Protein AF-A0A402BKW8-F1 (afdb_monomer_lite)

Sequence (122 aa):
MSETLEERDGWLFIKHTQTSFTEPKEIANWWPLQVRFADFAHRFVNTVEARKRIGRPVIYLGNGLYRDEDGLLYRLVDGGQTKAQFTHITDVPEPKQRGRTLPMQWRDGCWQKQTSRGWRRA

Foldseek 3Di:
DFWAWADDPQFIWTWDWDFDQAAQKIKIFTFGLPDGLVNQQVVDPGSVVSVVRHGFTWDDPDQQWIAGPVGDITHGPPSCPPHGPDMDMDGNDDDDDDDDDFDWDRHRRAIWGQDPVGTDGD

Secondary structure (DSSP, 8-state):
--EEEEEETTEEEEEEEEE-SSSSEEEEEEEEEEEEHHHHHTTSSSHHHHHTTTT-EEEEEETTEEE-TT--EEE-GGGT--S-SEEEEEE-PPPPP-SS---EEEETTEEEEEETTEEEE-

pLDDT: mean 93.17, std 4.84, range [62.62, 97.31]

Radius of gyration: 18.85 Å; chains: 1; bounding box: 37×28×54 Å

Organism: NCBI:txid2014873

Structure (mmCIF, N/CA/C/O backbone):
data_AF-A0A402BKW8-F1
#
_entry.id   AF-A0A402BKW8-F1
#
loop_
_atom_site.group_PDB
_atom_site.id
_atom_site.type_symbol
_atom_site.label_atom_id
_atom_site.label_alt_id
_atom_site.label_comp_id
_atom_site.label_asym_id
_atom_site.label_entity_id
_atom_site.label_seq_id
_atom_site.pdbx_PDB_ins_code
_atom_site.Cartn_x
_atom_site.Cartn_y
_atom_site.Cartn_z
_atom_site.occupancy
_atom_site.B_iso_or_equiv
_atom_site.auth_seq_id
_atom_site.auth_comp_id
_atom_site.auth_asym_id
_atom_site.auth_atom_id
_atom_site.pdbx_PDB_model_num
ATOM 1 N N . MET A 1 1 ? 1.459 6.022 7.175 1.00 62.62 1 MET A N 1
ATOM 2 C CA . MET A 1 1 ? 0.958 5.258 6.016 1.00 62.62 1 MET A CA 1
ATOM 3 C C . MET A 1 1 ? 2.063 5.283 4.984 1.00 62.62 1 MET A C 1
ATOM 5 O O . MET A 1 1 ? 2.664 6.337 4.823 1.00 62.62 1 MET A O 1
ATOM 9 N N . SER A 1 2 ? 2.398 4.147 4.389 1.00 84.56 2 SER A N 1
ATOM 10 C CA . SER A 1 2 ? 3.464 4.052 3.391 1.00 84.56 2 SER A CA 1
ATOM 11 C C . SER A 1 2 ? 2.867 3.564 2.084 1.00 84.56 2 SER A C 1
ATOM 13 O O . SER A 1 2 ? 2.152 2.561 2.071 1.00 84.56 2 SER A O 1
ATOM 15 N N . GLU A 1 3 ? 3.158 4.270 1.003 1.00 94.94 3 GLU A N 1
ATOM 16 C CA . GLU A 1 3 ? 2.853 3.806 -0.342 1.00 94.94 3 GLU A CA 1
ATOM 17 C C . GLU A 1 3 ? 3.894 2.767 -0.748 1.00 94.94 3 GLU A C 1
ATOM 19 O O . GLU A 1 3 ? 5.046 2.836 -0.320 1.00 94.94 3 GLU A O 1
ATOM 24 N N . THR A 1 4 ? 3.493 1.783 -1.543 1.00 97.12 4 THR A N 1
ATOM 25 C CA . THR A 1 4 ? 4.378 0.690 -1.966 1.00 97.12 4 THR A CA 1
ATOM 26 C C . THR A 1 4 ? 4.261 0.440 -3.460 1.00 97.12 4 THR A C 1
ATOM 28 O O . THR A 1 4 ? 3.217 0.704 -4.060 1.00 97.12 4 THR A O 1
ATOM 31 N N . LEU A 1 5 ? 5.332 -0.072 -4.066 1.00 97.19 5 LEU A N 1
ATOM 32 C CA . LEU A 1 5 ? 5.283 -0.594 -5.429 1.00 97.19 5 LEU A CA 1
ATOM 33 C C . LEU A 1 5 ? 4.641 -1.983 -5.402 1.00 97.19 5 LEU A C 1
ATOM 35 O O . LEU A 1 5 ? 5.175 -2.887 -4.770 1.00 97.19 5 LEU A O 1
ATOM 39 N N . GLU A 1 6 ? 3.531 -2.186 -6.100 1.00 97.25 6 GLU A N 1
ATOM 40 C CA . GLU A 1 6 ? 2.844 -3.478 -6.155 1.00 97.25 6 GLU A CA 1
ATOM 41 C C . GLU A 1 6 ? 2.703 -3.966 -7.597 1.00 97.25 6 GLU A C 1
ATOM 43 O O . GLU A 1 6 ? 2.629 -3.174 -8.536 1.00 97.25 6 GLU A O 1
ATOM 48 N N . GLU A 1 7 ? 2.659 -5.282 -7.779 1.00 96.31 7 GLU A N 1
ATOM 49 C CA . GLU A 1 7 ? 2.305 -5.893 -9.054 1.00 96.31 7 GLU A CA 1
ATOM 50 C C . GLU A 1 7 ? 0.945 -6.565 -8.942 1.00 96.31 7 GLU A C 1
ATOM 52 O O . GLU A 1 7 ? 0.678 -7.301 -7.991 1.00 96.31 7 GLU A O 1
ATOM 57 N N . ARG A 1 8 ? 0.114 -6.359 -9.960 1.00 94.94 8 ARG A N 1
ATOM 58 C CA . ARG A 1 8 ? -1.166 -7.037 -10.112 1.00 94.94 8 ARG A CA 1
ATOM 59 C C . ARG A 1 8 ? -1.408 -7.353 -11.582 1.00 94.94 8 ARG A C 1
ATOM 61 O O . ARG A 1 8 ? -1.238 -6.486 -12.432 1.00 94.94 8 ARG A O 1
ATOM 68 N N . ASP A 1 9 ? -1.767 -8.600 -11.877 1.00 94.19 9 ASP A N 1
ATOM 69 C CA . ASP A 1 9 ? -2.066 -9.076 -13.236 1.00 94.19 9 ASP A CA 1
ATOM 70 C C . ASP A 1 9 ? -0.958 -8.744 -14.263 1.00 94.19 9 ASP A C 1
ATOM 72 O O . ASP A 1 9 ? -1.221 -8.421 -15.421 1.00 94.19 9 ASP A O 1
ATOM 76 N N . GLY A 1 10 ? 0.308 -8.783 -13.822 1.00 94.62 10 GLY A N 1
ATOM 77 C CA . GLY A 1 10 ? 1.483 -8.478 -14.643 1.00 94.62 10 GLY A CA 1
ATOM 78 C C . GLY A 1 10 ? 1.762 -6.987 -14.871 1.00 94.62 10 GLY A C 1
ATOM 79 O O . GLY A 1 10 ? 2.702 -6.661 -15.598 1.00 94.62 10 GLY A O 1
ATOM 80 N N . TRP A 1 11 ? 1.002 -6.080 -14.255 1.00 96.69 11 TRP A N 1
ATOM 81 C CA . TRP A 1 11 ? 1.197 -4.628 -14.319 1.00 96.69 11 TRP A CA 1
ATOM 82 C C . TRP A 1 11 ? 1.667 -4.059 -12.984 1.00 96.69 11 TRP A C 1
ATOM 84 O O . TRP A 1 11 ? 1.326 -4.579 -11.922 1.00 96.69 11 TRP A O 1
ATOM 94 N N . LEU A 1 12 ? 2.440 -2.976 -13.044 1.00 96.69 12 LEU A N 1
ATOM 95 C CA . LEU A 1 12 ? 2.911 -2.255 -11.868 1.00 96.69 12 LEU A CA 1
ATOM 96 C C . LEU A 1 12 ? 1.949 -1.145 -11.443 1.00 96.69 12 LEU A C 1
ATOM 98 O O . LEU A 1 12 ? 1.401 -0.406 -12.268 1.00 96.69 12 LEU A O 1
ATOM 102 N N . PHE A 1 13 ? 1.826 -1.000 -10.129 1.00 97.31 13 PHE A N 1
ATOM 103 C CA . PHE A 1 13 ? 0.967 -0.042 -9.456 1.00 97.31 13 PHE A CA 1
ATOM 104 C C . PHE A 1 13 ? 1.697 0.611 -8.291 1.00 97.31 13 PHE A C 1
ATOM 106 O O . PHE A 1 13 ? 2.538 -0.007 -7.642 1.00 97.31 13 PHE A O 1
ATOM 113 N N . ILE A 1 14 ? 1.294 1.834 -7.967 1.00 96.62 14 ILE A N 1
ATOM 114 C CA . ILE A 1 14 ? 1.489 2.368 -6.623 1.00 96.62 14 ILE A CA 1
ATOM 115 C C . ILE A 1 14 ? 0.279 1.966 -5.797 1.00 96.62 14 ILE A C 1
ATOM 117 O O . ILE A 1 14 ? -0.856 2.244 -6.186 1.00 96.62 14 ILE A O 1
ATOM 121 N N . LYS A 1 15 ? 0.516 1.311 -4.665 1.00 97.06 15 LYS A N 1
ATOM 122 C CA . LYS A 1 15 ? -0.523 0.991 -3.696 1.00 97.06 15 LYS A CA 1
ATOM 123 C C . LYS A 1 15 ? -0.444 1.924 -2.507 1.00 97.06 15 LYS A C 1
ATOM 125 O O . LYS A 1 15 ? 0.613 2.065 -1.895 1.00 97.06 15 LYS A O 1
ATOM 130 N N . HIS A 1 16 ? -1.588 2.476 -2.134 1.00 95.12 16 HIS A N 1
ATOM 131 C CA . HIS A 1 16 ? -1.777 3.187 -0.878 1.00 95.12 16 HIS A CA 1
ATOM 132 C C . HIS A 1 16 ? -2.785 2.422 -0.033 1.00 95.12 16 HIS A C 1
ATOM 134 O O . HIS A 1 16 ? -3.893 2.145 -0.496 1.00 95.12 16 HIS A O 1
ATOM 140 N N . THR A 1 17 ? -2.420 2.138 1.213 1.00 94.81 17 THR A N 1
ATOM 141 C CA . THR A 1 17 ? -3.323 1.546 2.199 1.00 94.81 17 THR A CA 1
ATOM 142 C C . THR A 1 17 ? -3.597 2.555 3.302 1.00 94.81 17 THR A C 1
ATOM 144 O O . THR A 1 17 ? -2.665 3.104 3.895 1.00 94.81 17 THR A O 1
ATOM 147 N N . GLN A 1 18 ? -4.875 2.769 3.595 1.00 94.12 18 GLN A N 1
ATOM 148 C CA . GLN A 1 18 ? -5.326 3.610 4.695 1.00 94.12 18 GLN A CA 1
ATOM 149 C C . GLN A 1 18 ? -6.397 2.898 5.515 1.00 94.12 18 GLN A C 1
ATOM 151 O O . GLN A 1 18 ? -7.236 2.171 4.987 1.00 94.12 18 GLN A O 1
ATOM 156 N N . THR A 1 19 ? -6.401 3.150 6.814 1.00 94.75 19 THR A N 1
ATOM 157 C CA . THR A 1 19 ? -7.450 2.682 7.717 1.00 94.75 19 THR A CA 1
ATOM 158 C C . THR A 1 19 ? -8.521 3.764 7.840 1.00 94.75 19 THR A C 1
ATOM 160 O O . THR A 1 19 ? -8.200 4.931 8.069 1.00 94.75 19 THR A O 1
ATOM 163 N N . SER A 1 20 ? -9.791 3.396 7.668 1.00 94.25 20 SER A N 1
ATOM 164 C CA . SER A 1 20 ? -10.921 4.321 7.769 1.00 94.25 20 SER A CA 1
ATOM 165 C C . SER A 1 20 ? -11.043 4.880 9.184 1.00 94.25 20 SER A C 1
ATOM 167 O O . SER A 1 20 ? -10.962 4.158 10.173 1.00 94.25 20 SER A O 1
ATOM 169 N N . PHE A 1 21 ? -11.267 6.188 9.296 1.00 94.50 21 PHE A N 1
ATOM 170 C CA . PHE A 1 21 ? -11.388 6.847 10.594 1.00 94.50 21 PHE A CA 1
ATOM 171 C C . PHE A 1 21 ? -12.711 6.518 11.302 1.00 94.50 21 PHE A C 1
ATOM 173 O O . PHE A 1 21 ? -12.763 6.475 12.531 1.00 94.50 21 PHE A O 1
ATOM 180 N N . THR A 1 22 ? -13.769 6.264 10.526 1.00 94.25 22 THR A N 1
ATOM 181 C CA . THR A 1 22 ? -15.155 6.144 11.002 1.00 94.25 22 THR A CA 1
ATOM 182 C C . THR A 1 22 ? -15.672 4.713 11.037 1.00 94.25 22 THR A C 1
ATOM 184 O O . THR A 1 22 ? -16.594 4.424 11.792 1.00 94.25 22 THR A O 1
ATOM 187 N N . GLU A 1 23 ? -15.083 3.809 10.257 1.00 96.38 23 GLU A N 1
ATOM 188 C CA . GLU A 1 23 ? -15.518 2.413 10.149 1.00 96.38 23 GLU A CA 1
ATOM 189 C C . GLU A 1 23 ? -14.323 1.467 10.307 1.00 96.38 23 GLU A C 1
ATOM 191 O O . GLU A 1 23 ? -13.227 1.836 9.883 1.00 96.38 23 GLU A O 1
ATOM 196 N N . PRO A 1 24 ? -14.504 0.251 10.861 1.00 96.81 24 PRO A N 1
ATOM 197 C CA . PRO A 1 24 ? -13.446 -0.749 11.007 1.00 96.81 24 PRO A CA 1
ATOM 198 C C . PRO A 1 24 ? -13.090 -1.374 9.656 1.00 96.81 24 PRO A C 1
ATOM 200 O O . PRO A 1 24 ? -13.306 -2.557 9.419 1.00 96.81 24 PRO A O 1
ATOM 203 N N . LYS A 1 25 ? -12.569 -0.555 8.745 1.00 97.06 25 LYS A N 1
ATOM 204 C CA . LYS A 1 25 ? -12.253 -0.919 7.368 1.00 97.06 25 LYS A CA 1
ATOM 205 C C . LYS A 1 25 ? -10.875 -0.416 6.992 1.00 97.06 25 LYS A C 1
ATOM 207 O O . LYS A 1 25 ? -10.500 0.714 7.303 1.00 97.06 25 LYS A O 1
ATOM 212 N N . GLU A 1 26 ? -10.139 -1.242 6.278 1.00 95.94 26 GLU A N 1
ATOM 213 C CA . GLU A 1 26 ? -8.914 -0.876 5.593 1.00 95.94 26 GLU A CA 1
ATOM 214 C C . GLU A 1 26 ? -9.213 -0.741 4.099 1.00 95.94 26 GLU A C 1
ATOM 216 O O . GLU A 1 26 ? -9.907 -1.561 3.503 1.00 95.94 26 GLU A O 1
ATOM 221 N N . ILE A 1 27 ? -8.738 0.350 3.504 1.00 95.75 27 ILE A N 1
ATOM 222 C CA . ILE A 1 27 ? -8.952 0.697 2.104 1.00 95.75 27 ILE A CA 1
ATOM 223 C C . ILE A 1 27 ? -7.588 0.685 1.429 1.00 95.75 27 ILE A C 1
ATOM 225 O O . ILE A 1 27 ? -6.728 1.514 1.733 1.00 95.75 27 ILE A O 1
ATOM 229 N N . ALA A 1 28 ? -7.410 -0.237 0.492 1.00 96.00 28 ALA A N 1
ATOM 230 C CA . ALA A 1 28 ? -6.267 -0.278 -0.399 1.00 96.00 28 ALA A CA 1
ATOM 231 C C . ALA A 1 28 ? -6.678 0.241 -1.780 1.00 96.00 28 ALA A C 1
ATOM 233 O O . ALA A 1 28 ? -7.688 -0.184 -2.343 1.00 96.00 28 ALA A O 1
ATOM 234 N N . ASN A 1 29 ? -5.890 1.161 -2.322 1.00 96.06 29 ASN A N 1
ATOM 235 C CA . ASN A 1 29 ? -6.075 1.753 -3.641 1.00 96.06 29 ASN A CA 1
ATOM 236 C C . ASN A 1 29 ? -4.833 1.491 -4.491 1.00 96.06 29 ASN A C 1
ATOM 238 O O . ASN A 1 29 ? -3.718 1.622 -3.988 1.00 96.06 29 ASN A O 1
ATOM 242 N N . TRP A 1 30 ? -5.026 1.160 -5.768 1.00 96.50 30 TRP A N 1
ATOM 243 C CA . TRP A 1 30 ? -3.945 0.913 -6.726 1.00 96.50 30 TRP A CA 1
ATOM 244 C C . TRP A 1 30 ? -4.023 1.907 -7.885 1.00 96.50 30 TRP A C 1
ATOM 246 O O . TRP A 1 30 ? -5.002 1.905 -8.637 1.00 96.50 30 TRP A O 1
ATOM 256 N N . TRP A 1 31 ? -2.982 2.718 -8.068 1.00 95.94 31 TRP A N 1
ATOM 257 C CA . TRP A 1 31 ? -2.845 3.625 -9.210 1.00 95.94 31 TRP A CA 1
ATOM 258 C C . TRP A 1 31 ? -1.863 3.046 -10.224 1.00 95.94 31 TRP A C 1
ATOM 260 O O . TRP A 1 31 ? -0.763 2.642 -9.836 1.00 95.94 31 TRP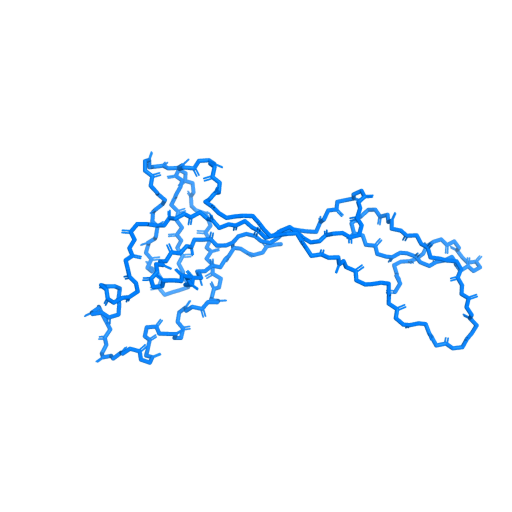 A O 1
ATOM 270 N N . PRO A 1 32 ? -2.241 2.965 -11.507 1.00 95.12 32 PRO A N 1
ATOM 271 C CA . PRO A 1 32 ? -1.415 2.313 -12.508 1.00 95.12 32 PRO A CA 1
ATOM 272 C C . PRO A 1 32 ? -0.182 3.145 -12.850 1.00 95.12 32 PRO A C 1
ATOM 274 O O . PRO A 1 32 ? -0.226 4.375 -12.907 1.00 95.12 32 PRO A O 1
ATOM 277 N N . LEU A 1 33 ? 0.908 2.442 -13.152 1.00 94.12 33 LEU A N 1
ATOM 278 C CA . LEU A 1 33 ? 2.116 3.022 -13.742 1.00 94.12 33 LEU A CA 1
ATOM 279 C C . LEU A 1 33 ? 2.190 2.816 -15.263 1.00 94.12 33 LEU A C 1
ATOM 281 O O . LEU A 1 33 ? 3.096 3.342 -15.896 1.00 94.12 33 LEU A O 1
ATOM 285 N N . GLN A 1 34 ? 1.275 2.027 -15.851 1.00 91.75 34 GLN A N 1
ATOM 286 C CA . GLN A 1 34 ? 1.322 1.593 -17.262 1.00 91.75 34 GLN A CA 1
ATOM 287 C C . GLN A 1 34 ? 2.636 0.901 -17.669 1.00 91.75 34 GLN A C 1
ATOM 289 O O . GLN A 1 34 ? 2.999 0.854 -18.841 1.00 91.75 34 GLN A O 1
ATOM 294 N N . VAL A 1 35 ? 3.330 0.293 -16.707 1.00 93.56 35 VAL A N 1
ATOM 295 C CA . VAL A 1 35 ? 4.522 -0.522 -16.956 1.00 93.56 35 VAL A CA 1
ATOM 296 C C . VAL A 1 35 ? 4.196 -1.968 -16.623 1.00 93.56 35 VAL A C 1
ATOM 298 O O . VAL A 1 35 ? 3.696 -2.255 -15.531 1.00 93.56 35 VAL A O 1
ATOM 301 N N . ARG A 1 36 ? 4.472 -2.891 -17.550 1.00 95.88 36 ARG A N 1
ATOM 302 C CA . ARG A 1 36 ? 4.377 -4.324 -17.257 1.00 95.88 36 ARG A CA 1
ATOM 303 C C . ARG A 1 36 ? 5.555 -4.748 -16.392 1.00 95.88 36 ARG A C 1
ATOM 305 O O . ARG A 1 36 ? 6.678 -4.284 -16.585 1.00 95.88 36 ARG A O 1
ATOM 312 N N . PHE A 1 37 ? 5.325 -5.688 -15.482 1.00 96.44 37 PHE A N 1
ATOM 313 C CA . PHE A 1 37 ? 6.392 -6.257 -14.663 1.00 96.44 37 PHE A CA 1
ATOM 314 C C . PHE A 1 37 ? 7.504 -6.870 -15.526 1.00 96.44 37 PHE A C 1
ATOM 316 O O . PHE A 1 37 ? 8.672 -6.737 -15.182 1.00 96.44 37 PHE A O 1
ATOM 323 N N . ALA A 1 38 ? 7.165 -7.481 -16.667 1.00 95.19 38 ALA A N 1
ATOM 324 C CA . ALA A 1 38 ? 8.153 -8.018 -17.604 1.00 95.19 38 ALA A CA 1
ATOM 325 C C . ALA A 1 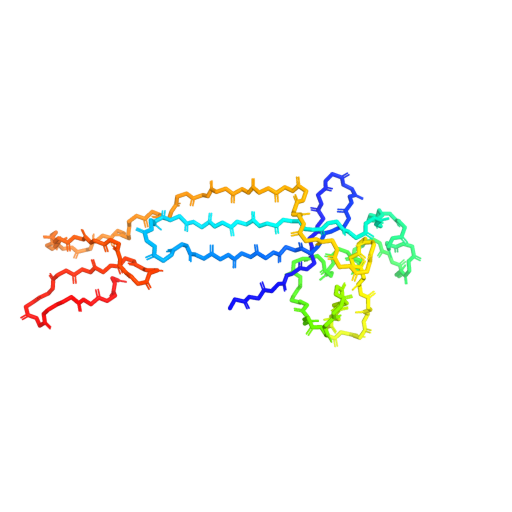38 ? 9.124 -6.930 -18.104 1.00 95.19 38 ALA A C 1
ATOM 327 O O . ALA A 1 38 ? 10.336 -7.081 -17.963 1.00 95.19 38 ALA A O 1
ATOM 328 N N . ASP A 1 39 ? 8.597 -5.799 -18.587 1.00 94.81 39 ASP A N 1
ATOM 329 C CA . ASP A 1 39 ? 9.393 -4.666 -19.086 1.00 94.81 39 ASP A CA 1
ATOM 330 C C . ASP A 1 39 ? 10.254 -4.040 -17.982 1.00 94.81 39 ASP A C 1
ATOM 332 O O . ASP A 1 39 ? 11.399 -3.645 -18.203 1.00 94.81 39 ASP A O 1
ATOM 336 N N . PHE A 1 40 ? 9.713 -3.978 -16.766 1.00 94.44 40 PHE A N 1
ATOM 337 C CA . PHE A 1 40 ? 10.456 -3.547 -15.589 1.00 94.44 40 PHE A CA 1
ATOM 338 C C . PHE A 1 40 ? 11.589 -4.517 -15.241 1.00 94.44 40 PHE A C 1
ATOM 340 O O . PHE A 1 40 ? 12.718 -4.086 -15.007 1.00 94.44 40 PHE A O 1
ATOM 347 N N . ALA A 1 41 ? 11.316 -5.822 -15.252 1.00 94.75 41 ALA A N 1
ATOM 348 C CA . ALA A 1 41 ? 12.272 -6.858 -14.891 1.00 94.75 41 ALA A CA 1
ATOM 349 C C . ALA A 1 41 ? 13.463 -6.939 -15.855 1.00 94.75 41 ALA A C 1
ATOM 351 O O . ALA A 1 41 ? 14.564 -7.258 -15.414 1.00 94.75 41 ALA A O 1
ATOM 352 N N . HIS A 1 42 ? 13.280 -6.568 -17.127 1.00 94.25 42 HIS A N 1
ATOM 353 C CA . HIS A 1 42 ? 14.367 -6.469 -18.108 1.00 94.25 42 HIS A CA 1
ATOM 354 C C . HIS A 1 42 ? 15.469 -5.466 -17.728 1.00 94.25 42 HIS A C 1
ATOM 356 O O . HIS A 1 42 ? 16.566 -5.534 -18.276 1.00 94.25 42 HIS A O 1
ATOM 362 N N . ARG A 1 43 ? 15.210 -4.545 -16.789 1.00 89.00 43 ARG A N 1
ATOM 363 C CA . ARG A 1 43 ? 16.209 -3.582 -16.289 1.00 89.00 43 ARG A CA 1
ATOM 364 C C . ARG A 1 43 ? 17.133 -4.160 -15.218 1.00 89.00 43 ARG A C 1
ATOM 366 O O . ARG A 1 43 ? 18.072 -3.490 -14.800 1.00 89.00 43 ARG A O 1
ATOM 373 N N . PHE A 1 44 ? 16.853 -5.372 -14.754 1.00 91.69 44 PHE A N 1
ATOM 374 C CA . PHE A 1 44 ? 17.601 -6.042 -13.702 1.00 91.69 44 PHE A CA 1
ATOM 375 C C . PHE A 1 44 ? 18.311 -7.272 -14.260 1.00 91.69 44 PHE A C 1
ATOM 377 O O . PHE A 1 44 ? 17.957 -7.797 -15.311 1.00 91.69 44 PHE A O 1
ATOM 384 N N . VAL A 1 45 ? 19.304 -7.760 -13.515 1.00 90.75 45 VAL A N 1
ATOM 385 C CA . VAL A 1 45 ? 20.076 -8.958 -13.885 1.00 90.75 45 VAL A CA 1
ATOM 386 C C . VAL A 1 45 ? 19.163 -10.175 -14.075 1.00 90.75 45 VAL A C 1
ATOM 388 O O . VAL A 1 45 ? 19.414 -11.015 -14.933 1.00 90.75 45 VAL A O 1
ATOM 391 N N . ASN A 1 46 ? 18.102 -10.280 -13.271 1.00 91.88 46 ASN A N 1
ATOM 392 C CA . ASN A 1 46 ? 17.097 -11.330 -13.376 1.00 91.88 46 ASN A CA 1
ATOM 393 C C . ASN A 1 46 ? 15.757 -10.890 -12.754 1.00 91.88 46 ASN A C 1
ATOM 395 O O . ASN A 1 46 ? 15.660 -9.881 -12.050 1.00 91.88 46 ASN A O 1
ATOM 399 N N . THR A 1 47 ? 14.716 -11.690 -12.985 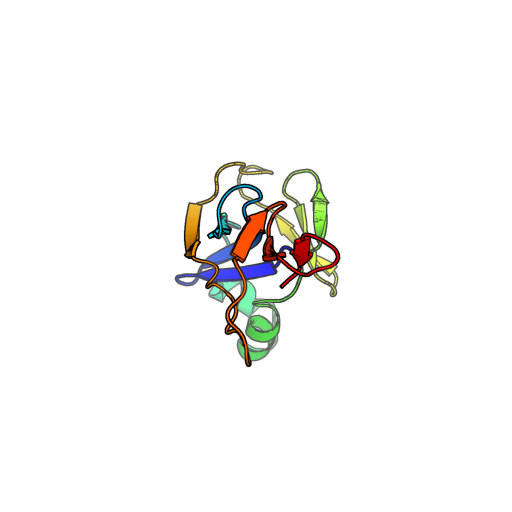1.00 93.19 47 THR A N 1
ATOM 400 C CA . THR A 1 47 ? 13.363 -11.456 -12.456 1.00 93.19 47 THR A CA 1
ATOM 401 C C . THR A 1 47 ? 13.284 -11.534 -10.932 1.00 93.19 47 THR A C 1
ATOM 403 O O . THR A 1 47 ? 12.423 -10.883 -10.343 1.00 93.19 47 THR A O 1
ATOM 406 N N . VAL A 1 48 ? 14.174 -12.287 -10.277 1.00 94.12 48 VAL A N 1
ATOM 407 C CA . VAL A 1 48 ? 14.216 -12.404 -8.812 1.00 94.12 48 VAL A CA 1
ATOM 408 C C . VAL A 1 48 ? 14.613 -11.070 -8.180 1.00 94.12 48 VAL A C 1
ATOM 410 O O . VAL A 1 48 ? 13.963 -10.629 -7.235 1.00 94.12 48 VAL A O 1
ATOM 413 N N . GLU A 1 49 ? 15.612 -10.380 -8.731 1.00 91.94 49 GLU A N 1
ATOM 414 C CA . GLU A 1 49 ? 15.995 -9.037 -8.280 1.00 91.94 49 GLU A CA 1
ATOM 415 C C . GLU A 1 49 ? 14.873 -8.017 -8.500 1.00 91.94 49 GLU A C 1
ATOM 417 O O . GLU A 1 49 ? 14.570 -7.232 -7.602 1.00 91.94 49 GLU A O 1
ATOM 422 N N . ALA A 1 50 ? 14.187 -8.075 -9.646 1.00 93.56 50 ALA A N 1
ATOM 423 C CA . ALA A 1 50 ? 13.031 -7.219 -9.902 1.00 93.56 50 ALA A CA 1
ATOM 424 C C . ALA A 1 50 ? 11.889 -7.476 -8.899 1.00 93.56 50 ALA A C 1
ATOM 426 O O . ALA A 1 50 ? 11.288 -6.535 -8.380 1.00 93.56 50 ALA A O 1
ATOM 427 N N . ARG A 1 51 ? 11.619 -8.746 -8.556 1.00 95.19 51 ARG A N 1
ATOM 428 C CA . ARG A 1 51 ? 10.595 -9.127 -7.567 1.00 95.19 51 ARG A CA 1
ATOM 429 C C . ARG A 1 51 ? 10.881 -8.575 -6.176 1.00 95.19 51 ARG A C 1
ATOM 431 O O . ARG A 1 51 ? 9.935 -8.204 -5.491 1.00 95.19 51 ARG A O 1
ATOM 438 N N . LYS A 1 52 ? 12.150 -8.454 -5.768 1.00 94.00 52 LYS A N 1
ATOM 439 C CA . LYS A 1 52 ? 12.524 -7.870 -4.464 1.00 94.00 52 LYS A CA 1
ATOM 440 C C . LYS A 1 52 ? 12.091 -6.411 -4.302 1.00 94.00 52 LYS A C 1
ATOM 442 O O . LYS A 1 52 ? 12.097 -5.917 -3.176 1.00 94.00 52 LYS A O 1
ATOM 447 N N . ARG A 1 53 ? 11.762 -5.717 -5.398 1.00 93.12 53 ARG A N 1
ATOM 448 C CA . ARG A 1 53 ? 11.236 -4.343 -5.384 1.00 93.12 53 ARG A CA 1
ATOM 449 C C . ARG A 1 53 ? 9.735 -4.285 -5.111 1.00 93.12 53 ARG A C 1
ATOM 451 O O . ARG A 1 53 ? 9.252 -3.271 -4.622 1.00 93.12 53 ARG A O 1
ATOM 458 N N . ILE A 1 54 ? 9.005 -5.359 -5.395 1.00 95.81 54 ILE A N 1
ATOM 459 C CA . ILE A 1 54 ? 7.568 -5.432 -5.137 1.00 95.81 54 ILE A CA 1
ATOM 460 C C . ILE A 1 54 ? 7.330 -5.502 -3.624 1.00 95.81 54 ILE A C 1
ATOM 462 O O . ILE A 1 54 ? 8.012 -6.229 -2.905 1.00 95.81 54 ILE A O 1
ATOM 466 N N . GLY A 1 55 ? 6.377 -4.714 -3.139 1.00 94.88 55 GLY A N 1
ATOM 467 C CA . GLY A 1 55 ? 6.077 -4.506 -1.726 1.00 94.88 55 GLY A CA 1
ATOM 468 C C . GLY A 1 55 ? 7.002 -3.508 -1.025 1.00 94.88 55 GLY A C 1
ATOM 469 O O . GLY A 1 55 ? 6.776 -3.216 0.150 1.00 94.88 55 GLY A O 1
ATOM 470 N N . ARG A 1 56 ? 8.027 -2.964 -1.702 1.00 95.00 56 ARG A N 1
ATOM 471 C CA . ARG A 1 56 ? 8.903 -1.961 -1.084 1.00 95.00 56 ARG A CA 1
ATOM 472 C C . ARG A 1 56 ? 8.220 -0.598 -0.985 1.00 95.00 56 ARG A C 1
ATOM 474 O O . ARG A 1 56 ? 7.449 -0.246 -1.885 1.00 95.00 56 ARG A O 1
ATOM 481 N N . PRO A 1 57 ? 8.527 0.181 0.068 1.00 95.75 57 PRO A N 1
ATOM 482 C CA . PRO A 1 57 ? 8.060 1.550 0.186 1.00 95.75 57 PRO A CA 1
ATOM 483 C C . PRO A 1 57 ? 8.527 2.424 -0.977 1.00 95.75 57 PRO A C 1
ATOM 485 O O . PRO A 1 57 ? 9.647 2.291 -1.474 1.00 95.75 57 PRO A O 1
ATOM 488 N N . VAL A 1 58 ? 7.673 3.364 -1.361 1.00 96.38 58 VAL A N 1
ATOM 489 C CA . VAL A 1 58 ? 8.012 4.469 -2.254 1.00 96.38 58 VAL A CA 1
ATOM 490 C C . VAL A 1 58 ? 7.659 5.795 -1.589 1.00 96.38 58 VAL A C 1
ATOM 492 O O . VAL A 1 58 ? 6.773 5.873 -0.740 1.00 96.38 58 VAL A O 1
ATOM 495 N N . ILE A 1 59 ? 8.367 6.847 -1.980 1.00 95.19 59 ILE A N 1
ATOM 496 C CA . ILE A 1 59 ? 8.188 8.203 -1.471 1.00 95.19 59 ILE A CA 1
ATOM 497 C C . ILE A 1 59 ? 7.555 9.047 -2.568 1.00 95.19 59 ILE A C 1
ATOM 499 O O . ILE A 1 59 ? 8.105 9.139 -3.667 1.00 95.19 59 ILE A O 1
ATOM 503 N N . TYR A 1 60 ? 6.431 9.692 -2.263 1.00 94.06 60 TYR A N 1
ATOM 504 C CA . TYR A 1 60 ? 5.814 10.664 -3.154 1.00 94.06 60 TYR A CA 1
ATOM 505 C C . TYR A 1 60 ? 6.653 11.944 -3.245 1.00 94.06 60 TYR A C 1
ATOM 507 O O . TYR A 1 60 ? 6.960 12.578 -2.236 1.00 94.06 60 TYR A O 1
ATOM 515 N N . LEU A 1 61 ? 7.013 12.333 -4.468 1.00 93.56 61 LEU A N 1
ATOM 516 C CA . LEU A 1 61 ? 7.803 13.530 -4.765 1.00 93.56 61 LEU A CA 1
ATOM 517 C C . LEU A 1 61 ? 6.957 14.693 -5.313 1.00 93.56 61 LEU A C 1
ATOM 519 O O . LEU A 1 61 ? 7.492 15.778 -5.532 1.00 93.56 61 LEU A O 1
ATOM 523 N N . GLY A 1 62 ? 5.654 14.488 -5.535 1.00 90.56 62 GLY A N 1
ATOM 524 C CA . GLY A 1 62 ? 4.765 15.469 -6.166 1.00 90.56 62 GLY A CA 1
ATOM 525 C C . GLY A 1 62 ? 4.445 15.144 -7.629 1.00 90.56 62 GLY A C 1
ATOM 526 O O . GLY A 1 62 ? 5.186 14.429 -8.298 1.00 90.56 62 GLY A O 1
ATOM 527 N N . ASN A 1 63 ? 3.327 15.675 -8.136 1.00 89.19 63 ASN A N 1
ATOM 528 C CA . ASN A 1 63 ? 2.885 15.552 -9.537 1.00 89.19 63 ASN A CA 1
ATOM 529 C C . ASN A 1 63 ? 2.875 14.105 -10.072 1.00 89.19 63 ASN A C 1
ATOM 531 O O . ASN A 1 63 ? 3.376 13.819 -11.162 1.00 89.19 63 ASN A O 1
ATOM 535 N N . GLY A 1 64 ? 2.360 13.172 -9.265 1.00 91.62 64 GLY A N 1
ATOM 536 C CA . GLY A 1 64 ? 2.296 11.751 -9.621 1.00 91.62 64 GLY A CA 1
ATOM 537 C C . GLY A 1 64 ? 3.654 11.049 -9.731 1.00 91.62 64 GLY A C 1
ATOM 538 O O . GLY A 1 64 ? 3.715 9.967 -10.312 1.00 91.62 64 GLY A O 1
ATOM 539 N N . LEU A 1 65 ? 4.738 11.647 -9.228 1.00 94.81 65 LEU A N 1
ATOM 540 C CA . LEU A 1 65 ? 6.075 11.061 -9.224 1.00 94.81 65 LEU A CA 1
ATOM 541 C C . LEU A 1 65 ? 6.386 10.422 -7.869 1.00 94.81 65 LEU A C 1
ATOM 543 O O . LEU A 1 65 ? 6.177 11.026 -6.819 1.00 94.81 65 LEU A O 1
ATOM 547 N N . TYR A 1 66 ? 6.945 9.220 -7.911 1.00 95.44 66 TYR A N 1
ATOM 548 C CA . TYR A 1 66 ? 7.341 8.424 -6.759 1.00 95.44 66 TYR A CA 1
ATOM 549 C C . TYR A 1 66 ? 8.780 7.949 -6.915 1.00 95.44 66 TYR A C 1
ATOM 551 O O . TYR A 1 66 ? 9.265 7.788 -8.037 1.00 95.44 66 TYR A O 1
ATOM 559 N N . ARG A 1 67 ? 9.458 7.697 -5.796 1.00 96.00 67 ARG A N 1
ATOM 560 C CA . ARG A 1 67 ? 10.836 7.199 -5.776 1.00 96.00 67 ARG A CA 1
ATOM 561 C C . ARG A 1 67 ? 11.015 6.083 -4.756 1.00 96.00 67 ARG A C 1
ATOM 563 O O . ARG A 1 67 ? 10.526 6.225 -3.640 1.00 96.00 67 ARG A O 1
ATOM 570 N N . ASP A 1 68 ? 11.722 5.013 -5.111 1.00 94.62 68 ASP A N 1
ATOM 571 C CA . ASP A 1 68 ? 12.136 3.996 -4.131 1.00 94.62 68 ASP A CA 1
ATOM 572 C C . ASP A 1 68 ? 13.461 4.346 -3.430 1.00 94.62 68 ASP A C 1
ATOM 574 O O . ASP A 1 68 ? 14.103 5.358 -3.713 1.00 94.62 68 ASP A O 1
ATOM 578 N N . GLU A 1 69 ? 13.862 3.510 -2.474 1.00 91.44 69 GLU A N 1
ATOM 579 C CA . GLU A 1 69 ? 15.088 3.692 -1.683 1.00 91.44 69 GLU A CA 1
ATOM 580 C C . GLU A 1 69 ? 16.370 3.651 -2.526 1.00 91.44 69 GLU A C 1
ATOM 582 O O . GLU A 1 69 ? 17.361 4.287 -2.175 1.00 91.44 69 GLU A O 1
ATOM 587 N N . ASP A 1 70 ? 16.341 2.957 -3.662 1.00 89.69 70 ASP A N 1
ATOM 588 C CA . ASP A 1 70 ? 17.475 2.825 -4.574 1.00 89.69 70 ASP A CA 1
ATOM 589 C C . ASP A 1 70 ? 17.477 3.921 -5.663 1.00 89.69 70 ASP A C 1
ATOM 591 O O . ASP A 1 70 ? 18.311 3.909 -6.570 1.00 89.69 70 ASP A O 1
ATOM 595 N N . GLY A 1 71 ? 16.541 4.874 -5.594 1.00 90.88 71 GLY A N 1
ATOM 596 C CA . GLY A 1 71 ? 16.474 6.037 -6.474 1.00 90.88 71 GLY A CA 1
ATOM 597 C C . GLY A 1 71 ? 15.729 5.832 -7.795 1.00 90.88 71 GLY A C 1
ATOM 598 O O . GLY A 1 71 ? 15.722 6.751 -8.617 1.00 90.88 71 GLY A O 1
ATOM 599 N N . LEU A 1 72 ? 15.073 4.687 -8.018 1.00 92.62 72 LEU A N 1
ATOM 600 C CA . LEU A 1 72 ? 14.235 4.492 -9.203 1.00 92.62 72 LEU A CA 1
ATOM 601 C C . LEU A 1 72 ? 12.989 5.366 -9.120 1.00 92.62 72 LEU A C 1
ATOM 603 O O . LEU A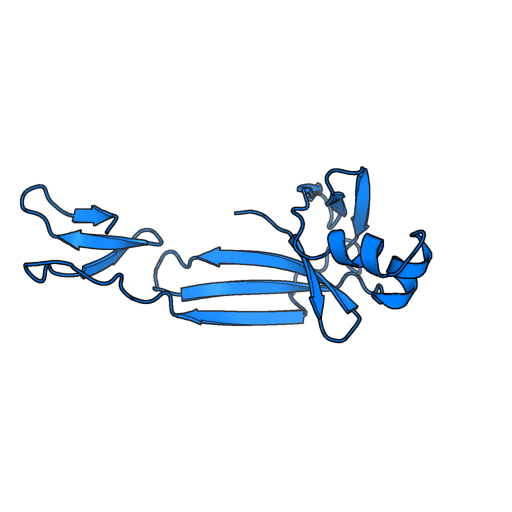 1 72 ? 12.340 5.451 -8.078 1.00 92.62 72 LEU A O 1
ATOM 607 N N . LEU A 1 73 ? 12.652 5.992 -10.246 1.00 94.25 73 LEU A N 1
ATOM 608 C CA . LEU A 1 73 ? 11.496 6.866 -10.375 1.00 94.25 73 LEU A CA 1
ATOM 609 C C . LEU A 1 73 ? 10.326 6.139 -11.038 1.00 94.25 73 LEU A C 1
ATOM 611 O O . LEU A 1 73 ? 10.481 5.502 -12.082 1.00 94.25 73 LEU A O 1
ATOM 615 N N . TYR A 1 74 ? 9.145 6.313 -10.458 1.00 93.50 74 TYR A N 1
ATOM 616 C CA . TYR A 1 74 ? 7.879 5.773 -10.937 1.00 93.50 74 TYR A CA 1
ATOM 617 C C . TYR A 1 74 ? 6.914 6.930 -11.156 1.00 93.50 74 TYR A C 1
ATOM 619 O O . TYR A 1 74 ? 6.726 7.757 -10.267 1.00 93.50 74 TYR A O 1
ATOM 627 N N . ARG A 1 75 ? 6.305 7.012 -12.337 1.00 93.75 75 ARG A N 1
ATOM 628 C CA . ARG A 1 75 ? 5.368 8.084 -12.671 1.00 93.75 75 ARG A CA 1
ATOM 629 C C . ARG A 1 75 ? 3.996 7.499 -12.953 1.00 93.75 75 ARG A C 1
ATOM 631 O O . ARG A 1 75 ? 3.879 6.582 -13.760 1.00 93.75 75 ARG A O 1
ATOM 638 N N . LEU A 1 76 ? 2.978 8.044 -12.298 1.00 93.62 76 LEU A N 1
ATOM 639 C CA . LEU A 1 76 ? 1.590 7.737 -12.617 1.00 93.62 76 LEU A CA 1
ATOM 640 C C . LEU A 1 76 ? 1.253 8.200 -14.037 1.00 93.62 76 LEU A C 1
ATOM 642 O O . LEU A 1 76 ? 1.822 9.168 -14.554 1.00 93.62 76 LEU A O 1
ATOM 646 N N . VAL A 1 77 ? 0.269 7.534 -14.630 1.00 88.81 77 VAL A N 1
ATOM 647 C CA . VAL A 1 77 ? -0.310 7.912 -15.924 1.00 88.81 77 VAL A CA 1
ATOM 648 C C . VAL A 1 77 ? -0.784 9.370 -15.895 1.00 88.81 77 VAL A C 1
ATOM 650 O O . VAL A 1 77 ? -1.157 9.897 -14.841 1.00 88.81 77 VAL A O 1
ATOM 653 N N . ASP A 1 78 ? -0.708 10.035 -17.049 1.00 83.62 78 ASP A N 1
ATOM 654 C CA . ASP A 1 78 ? -1.142 11.422 -17.272 1.00 83.62 78 ASP A CA 1
ATOM 655 C C . ASP A 1 78 ? -0.530 12.453 -16.305 1.00 83.62 78 ASP A C 1
ATOM 657 O O . ASP A 1 78 ? -1.051 13.549 -16.121 1.00 83.62 78 ASP A O 1
ATOM 661 N N . GLY A 1 79 ? 0.603 12.122 -15.673 1.00 71.75 79 GLY A N 1
ATOM 662 C CA . GLY A 1 79 ? 1.287 13.026 -14.750 1.00 71.75 79 GLY A CA 1
ATOM 663 C C . GLY A 1 79 ? 0.572 13.228 -13.413 1.00 71.75 79 GLY A C 1
ATOM 664 O O . GLY A 1 79 ? 0.805 14.244 -12.763 1.00 71.75 79 GLY A O 1
ATOM 665 N N . GLY A 1 80 ? -0.268 12.277 -12.996 1.00 76.81 80 GLY A N 1
ATOM 666 C CA . GLY A 1 80 ? -0.946 12.346 -11.701 1.00 76.81 80 GLY A CA 1
ATOM 667 C C . GLY A 1 80 ? -2.373 11.831 -11.724 1.00 76.81 80 GLY A C 1
ATOM 668 O O . GLY A 1 80 ? -3.252 12.479 -11.157 1.00 76.81 80 GLY A O 1
ATOM 669 N N . GLN A 1 81 ? -2.619 10.692 -12.379 1.00 85.56 81 GLN A N 1
ATOM 670 C CA . GLN A 1 81 ? -3.923 10.039 -12.358 1.00 85.56 81 GLN A CA 1
ATOM 671 C C . GLN A 1 81 ? -4.493 9.994 -10.931 1.00 85.56 81 GLN A C 1
ATOM 673 O O . GLN A 1 81 ? -3.926 9.378 -10.033 1.00 85.56 81 GLN A O 1
ATOM 678 N N . THR A 1 82 ? -5.642 10.641 -10.733 1.00 82.94 82 THR A N 1
ATOM 679 C CA . THR A 1 82 ? -6.261 10.799 -9.408 1.00 82.94 82 THR A CA 1
ATOM 680 C C . THR A 1 82 ? -7.147 9.618 -9.029 1.00 82.94 82 THR A C 1
ATOM 682 O O . THR A 1 82 ? -7.316 9.316 -7.848 1.00 82.94 82 THR A O 1
ATOM 685 N N . LYS A 1 83 ? -7.695 8.908 -10.023 1.00 88.75 83 LYS A N 1
ATOM 686 C CA . LYS A 1 83 ? -8.571 7.750 -9.817 1.00 88.75 83 LYS A CA 1
ATOM 687 C C . LYS A 1 83 ? -7.767 6.457 -9.776 1.00 88.75 83 LYS A C 1
ATOM 689 O O . LYS A 1 83 ? -7.096 6.122 -10.753 1.00 88.75 83 LYS A O 1
ATOM 694 N N . ALA A 1 84 ? -7.893 5.722 -8.675 1.00 93.38 84 ALA A N 1
ATOM 695 C CA . ALA A 1 84 ? -7.359 4.373 -8.567 1.00 93.38 84 ALA A CA 1
ATOM 696 C C . ALA A 1 84 ? -8.044 3.447 -9.587 1.00 93.38 84 ALA A C 1
ATOM 698 O O . ALA A 1 84 ? -9.243 3.565 -9.840 1.00 93.38 84 ALA A O 1
ATOM 699 N N . GLN A 1 85 ? -7.279 2.527 -10.173 1.00 94.62 85 GLN A N 1
ATOM 700 C CA . GLN A 1 85 ? -7.813 1.502 -11.070 1.00 94.62 85 GLN A CA 1
ATOM 701 C C . GLN A 1 85 ? -8.498 0.380 -10.286 1.00 94.62 85 GLN A C 1
ATOM 703 O O . GLN A 1 85 ? -9.483 -0.192 -10.746 1.00 94.62 85 GLN A O 1
ATOM 708 N N . PHE A 1 86 ? -7.986 0.086 -9.092 1.00 94.94 86 PHE A N 1
ATOM 709 C CA . PHE A 1 86 ? -8.585 -0.873 -8.179 1.00 94.94 86 PHE A CA 1
ATOM 710 C C . PHE A 1 86 ? -8.734 -0.248 -6.801 1.00 94.94 86 PHE A C 1
ATOM 712 O O . PHE A 1 86 ? -7.859 0.494 -6.349 1.00 94.94 86 PHE A O 1
ATOM 719 N N . THR A 1 87 ? -9.809 -0.629 -6.122 1.00 96.31 87 THR A N 1
ATOM 720 C CA . THR A 1 87 ? -10.029 -0.355 -4.706 1.00 96.31 87 THR A CA 1
ATOM 721 C C . THR A 1 87 ? -10.490 -1.646 -4.049 1.00 96.31 87 THR A C 1
ATOM 723 O O . THR A 1 87 ? -11.362 -2.339 -4.569 1.00 96.31 87 THR A O 1
ATOM 726 N N . HIS A 1 88 ? -9.883 -1.983 -2.920 1.00 96.69 88 HIS A N 1
ATOM 727 C CA . HIS A 1 88 ? -10.235 -3.142 -2.111 1.00 96.69 88 HIS A CA 1
ATOM 728 C C . HIS A 1 88 ? -10.477 -2.636 -0.701 1.00 96.69 88 HIS A C 1
ATOM 730 O O . HIS A 1 88 ? -9.660 -1.902 -0.147 1.00 96.69 88 HIS A O 1
ATOM 736 N N . ILE A 1 89 ? -11.620 -3.021 -0.155 1.00 96.69 89 ILE A N 1
ATOM 737 C CA . ILE A 1 89 ? -12.022 -2.714 1.205 1.00 96.69 89 ILE A CA 1
ATOM 738 C C . ILE A 1 89 ? -12.035 -4.022 1.990 1.00 96.69 89 ILE A C 1
ATOM 740 O O . ILE A 1 89 ? -12.730 -4.959 1.601 1.00 96.69 89 ILE A O 1
ATOM 744 N N . THR A 1 90 ? -11.265 -4.083 3.067 1.00 97.00 90 THR A N 1
ATOM 745 C CA . THR A 1 90 ? -11.188 -5.233 3.972 1.00 97.00 90 THR A CA 1
ATOM 746 C C . THR A 1 90 ? -11.651 -4.826 5.363 1.00 97.00 90 THR A C 1
ATOM 748 O O . THR A 1 90 ? -11.329 -3.738 5.841 1.00 97.00 90 THR A O 1
ATOM 751 N N . ASP A 1 91 ? -12.418 -5.686 6.030 1.00 96.94 91 ASP A N 1
ATOM 752 C CA . ASP A 1 91 ? -12.815 -5.436 7.414 1.00 96.94 91 ASP A CA 1
ATOM 753 C C . ASP A 1 91 ? -11.604 -5.586 8.344 1.00 96.94 91 ASP A C 1
ATOM 755 O O . ASP A 1 91 ? -10.832 -6.543 8.247 1.00 96.94 91 ASP A O 1
ATOM 759 N N . VAL A 1 92 ? -11.448 -4.644 9.272 1.00 96.31 92 VAL A N 1
ATOM 760 C CA . VAL A 1 92 ? -10.449 -4.709 10.340 1.00 96.31 92 VAL A CA 1
ATOM 761 C C . VAL A 1 92 ? -11.074 -5.470 11.507 1.00 96.31 92 VAL A C 1
ATOM 763 O O . VAL A 1 92 ? -11.929 -4.914 12.205 1.00 96.31 92 VAL A O 1
ATOM 766 N N . PRO A 1 93 ? -10.670 -6.726 11.763 1.00 95.69 93 PRO A N 1
ATOM 767 C CA . PRO A 1 93 ? -11.323 -7.547 12.771 1.00 95.69 93 PRO A CA 1
ATOM 768 C C . PRO A 1 93 ? -11.149 -6.947 14.166 1.00 95.69 93 PRO A C 1
ATOM 770 O O . PRO A 1 93 ? -10.094 -6.399 14.500 1.00 95.69 93 PRO A O 1
ATOM 773 N N . GLU A 1 94 ? -12.182 -7.086 14.995 1.00 95.12 94 GLU A N 1
ATOM 774 C CA . GLU A 1 94 ? -12.08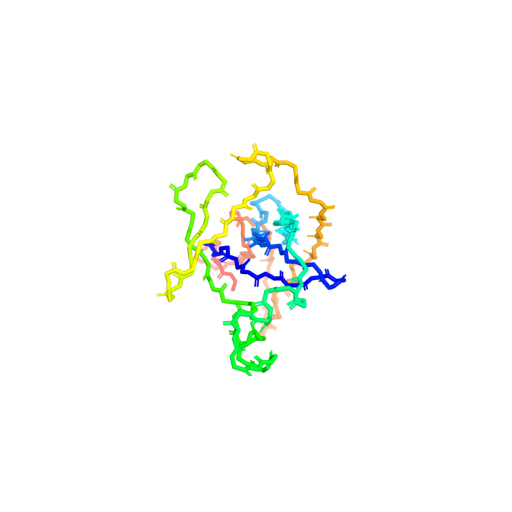5 -6.763 16.415 1.00 95.12 94 GLU A CA 1
ATOM 775 C C . GLU A 1 94 ? -10.974 -7.614 17.062 1.00 95.12 94 GLU A C 1
ATOM 777 O O . GLU A 1 94 ? -10.916 -8.833 16.847 1.00 95.12 94 GLU A O 1
ATOM 782 N N . PRO A 1 95 ? -10.050 -7.011 17.832 1.00 93.69 95 PRO A N 1
ATOM 783 C CA . PRO A 1 95 ? -8.953 -7.751 18.430 1.00 93.69 95 PRO A CA 1
ATOM 784 C C . PRO A 1 95 ? -9.470 -8.740 19.474 1.00 93.69 95 PRO A C 1
ATOM 786 O O . PRO A 1 95 ? -10.317 -8.423 20.310 1.00 93.69 95 PRO A O 1
ATOM 789 N N . LYS A 1 96 ? -8.895 -9.947 19.471 1.00 92.81 96 LYS A N 1
ATOM 790 C CA . LYS A 1 96 ? -9.234 -10.986 20.449 1.00 92.81 96 LYS A CA 1
ATOM 791 C C . LYS A 1 96 ? -8.934 -10.501 21.864 1.00 92.81 96 LYS A C 1
ATOM 793 O O . LYS A 1 96 ? -7.793 -10.172 22.193 1.00 92.81 96 LYS A O 1
ATOM 798 N N . GLN A 1 97 ? -9.944 -10.529 22.721 1.00 90.56 97 GLN A N 1
ATOM 799 C CA . GLN A 1 97 ? -9.792 -10.174 24.125 1.00 90.56 97 GLN A CA 1
ATOM 800 C C . GLN A 1 97 ? -9.344 -11.381 24.954 1.00 90.56 97 GLN A C 1
ATOM 802 O O . GLN A 1 97 ? -9.736 -12.518 24.693 1.00 90.56 97 GLN A O 1
ATOM 807 N N . ARG A 1 98 ? -8.510 -11.131 25.969 1.00 84.12 98 ARG A N 1
ATOM 808 C CA . ARG A 1 98 ? -8.110 -12.132 26.966 1.00 84.12 98 ARG A CA 1
ATOM 809 C C . ARG A 1 98 ? -8.739 -11.780 28.311 1.00 84.12 98 ARG A C 1
ATOM 811 O O . ARG A 1 98 ? -8.624 -10.642 28.758 1.00 84.12 98 ARG A O 1
ATOM 818 N N . GLY A 1 99 ? -9.346 -12.763 28.974 1.00 85.56 99 GLY A N 1
ATOM 819 C CA . GLY A 1 99 ? -9.993 -12.574 30.273 1.00 85.56 99 GLY A CA 1
ATOM 820 C C . GLY A 1 99 ? -11.396 -11.981 30.146 1.00 85.56 99 GLY A C 1
ATOM 821 O O . GLY A 1 99 ? -12.201 -12.463 29.355 1.00 85.56 99 GLY A O 1
ATOM 822 N N . ARG A 1 100 ? -11.705 -10.960 30.954 1.00 85.62 100 ARG A N 1
ATOM 823 C CA . ARG A 1 100 ? -13.028 -10.320 30.968 1.00 85.62 100 ARG A CA 1
ATOM 824 C C . ARG A 1 100 ? -13.299 -9.604 29.645 1.00 85.62 100 ARG A C 1
ATOM 826 O O . ARG A 1 100 ? -12.518 -8.740 29.253 1.00 85.62 100 ARG A O 1
ATOM 833 N N . THR A 1 101 ? -14.454 -9.887 29.047 1.00 90.12 101 THR A N 1
ATOM 834 C CA . THR A 1 101 ? -14.934 -9.160 27.872 1.00 90.12 101 THR A CA 1
ATOM 835 C C . THR A 1 101 ? -15.272 -7.713 28.238 1.00 90.12 101 THR A C 1
ATOM 837 O O . THR A 1 101 ? -16.087 -7.465 29.131 1.00 90.12 101 THR A O 1
ATOM 840 N N . LEU A 1 102 ? -14.620 -6.758 27.578 1.00 93.12 102 LEU A N 1
ATOM 841 C CA . LEU A 1 102 ? -14.862 -5.322 27.714 1.00 93.12 102 LEU A CA 1
ATOM 842 C C . LEU A 1 102 ? -15.582 -4.797 26.465 1.00 93.12 102 LEU A C 1
ATOM 844 O O . LEU A 1 102 ? -15.295 -5.286 25.371 1.00 93.12 102 LEU A O 1
ATOM 848 N N . PRO A 1 103 ? -16.460 -3.786 26.591 1.00 95.12 103 PRO A N 1
ATOM 849 C CA . PRO A 1 103 ? -17.047 -3.121 25.434 1.00 95.12 103 PRO A CA 1
ATOM 850 C C . PRO A 1 103 ? -15.972 -2.589 24.484 1.00 95.12 103 PRO A C 1
ATOM 852 O O . PRO A 1 103 ? -14.993 -1.973 24.925 1.00 95.12 103 PRO A O 1
ATOM 855 N N . MET A 1 104 ? -16.185 -2.821 23.191 1.00 96.06 104 MET A N 1
ATOM 856 C CA . MET A 1 104 ? -15.324 -2.373 22.102 1.00 96.06 104 MET A CA 1
ATOM 857 C C . MET A 1 104 ? -16.075 -1.406 21.208 1.00 96.06 104 MET A C 1
ATOM 859 O O . MET A 1 104 ? -17.273 -1.554 20.982 1.00 96.06 104 MET A O 1
ATOM 863 N N . GLN A 1 105 ? -15.353 -0.432 20.671 1.00 96.12 105 GLN A N 1
ATOM 864 C CA . GLN A 1 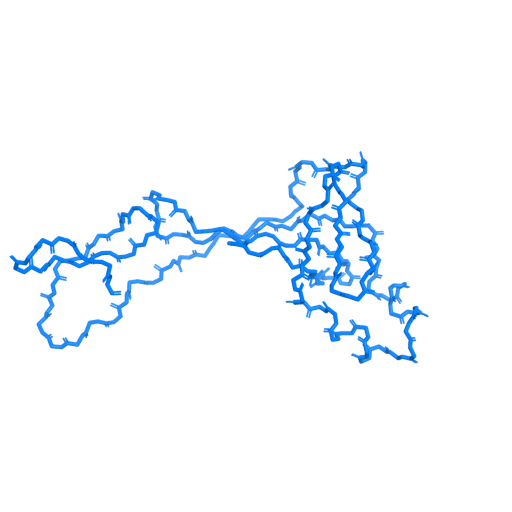105 ? -15.863 0.442 19.628 1.00 96.12 105 GLN A CA 1
ATOM 865 C C . GLN A 1 105 ? -14.749 0.791 18.650 1.00 96.12 105 GLN A C 1
ATOM 867 O O . GLN A 1 105 ? -13.574 0.856 19.024 1.00 96.12 105 GLN A O 1
ATOM 872 N N . TRP A 1 106 ? -15.124 1.057 17.405 1.00 97.12 106 TRP A N 1
ATOM 873 C CA . TRP A 1 106 ? -14.226 1.681 16.451 1.00 97.12 106 TRP A CA 1
ATOM 874 C C . TRP A 1 106 ? -14.254 3.195 16.640 1.00 97.12 106 TRP A C 1
ATOM 876 O O . TRP A 1 106 ? -15.321 3.806 16.587 1.00 97.12 106 TRP A O 1
ATOM 886 N N . ARG A 1 107 ? -13.096 3.810 16.884 1.00 94.94 107 ARG A N 1
ATOM 887 C CA . ARG A 1 107 ? -12.984 5.263 16.999 1.00 94.94 107 ARG A CA 1
ATOM 888 C C . ARG A 1 107 ? -11.577 5.736 16.660 1.00 94.94 107 ARG A C 1
ATOM 890 O O . ARG A 1 107 ? -10.585 5.119 17.047 1.00 94.94 107 ARG A O 1
ATOM 897 N N . ASP A 1 108 ? -11.507 6.863 15.964 1.00 93.69 108 ASP A N 1
ATOM 898 C CA . ASP A 1 108 ? -10.266 7.514 15.553 1.00 93.69 108 ASP A CA 1
ATOM 899 C C . ASP A 1 108 ? -9.339 6.585 14.743 1.00 93.69 108 ASP A C 1
ATOM 901 O O . ASP A 1 108 ? -8.125 6.548 14.944 1.00 93.69 108 ASP A O 1
ATOM 905 N N . GLY A 1 109 ? -9.931 5.776 13.855 1.00 93.94 109 GLY A N 1
ATOM 906 C CA . GLY A 1 109 ? -9.202 4.829 13.005 1.00 93.94 109 GLY A CA 1
ATOM 907 C C . GLY A 1 109 ? -8.618 3.616 13.730 1.00 93.94 109 GLY A C 1
ATOM 908 O O . GLY A 1 109 ? -7.683 2.990 13.228 1.00 93.94 109 GLY A O 1
ATOM 909 N N . CYS A 1 110 ? -9.117 3.282 14.923 1.00 95.44 110 CYS A N 1
ATOM 910 C CA . CYS A 1 110 ? -8.691 2.083 15.630 1.00 95.44 110 CYS A CA 1
ATOM 911 C C . CYS A 1 110 ? -9.783 1.489 16.521 1.00 95.44 110 CYS A C 1
ATOM 913 O O . CYS A 1 110 ? -10.729 2.155 16.941 1.00 95.44 110 CYS A O 1
ATOM 915 N N . TRP A 1 111 ? -9.602 0.219 16.870 1.00 97.00 111 TRP A N 1
ATOM 916 C CA . TRP A 1 111 ? -10.360 -0.418 17.934 1.00 97.00 111 TRP A CA 1
ATOM 917 C C . TRP A 1 111 ? -9.970 0.167 19.296 1.00 97.00 111 TRP A C 1
ATOM 919 O O . TRP A 1 111 ? -8.788 0.230 19.648 1.00 97.00 111 TRP A O 1
ATOM 929 N N . GLN A 1 112 ? -10.968 0.574 20.075 1.00 96.62 112 GLN A N 1
ATOM 930 C CA . GLN A 1 112 ? -10.822 1.048 21.447 1.00 96.62 112 GLN A CA 1
ATOM 931 C C . GLN A 1 112 ? -11.660 0.183 22.393 1.00 96.62 112 GLN A C 1
ATOM 933 O O . GLN A 1 112 ? -12.799 -0.157 22.083 1.00 96.62 112 GLN A O 1
ATOM 938 N N . LYS A 1 113 ? -11.107 -0.134 23.566 1.00 95.50 113 LYS A N 1
ATOM 939 C CA . LYS A 1 113 ? -11.765 -0.875 24.650 1.00 95.50 113 LYS A CA 1
ATOM 940 C C . LYS A 1 113 ? -12.089 0.030 25.831 1.00 95.50 113 LYS A C 1
ATOM 942 O O . LYS A 1 113 ? -11.292 0.910 26.178 1.00 95.50 113 LYS A O 1
ATOM 947 N N . GLN A 1 114 ? -13.225 -0.201 26.484 1.00 96.00 114 GLN A N 1
ATOM 948 C CA . GLN A 1 114 ? -13.629 0.558 27.667 1.00 96.00 114 GLN A CA 1
ATOM 949 C C . GLN A 1 114 ? -12.999 -0.022 28.939 1.00 96.00 114 GLN A C 1
ATOM 951 O O . GLN A 1 114 ? -13.334 -1.120 29.376 1.00 96.00 114 GLN A O 1
ATOM 956 N N . THR A 1 115 ? -12.089 0.731 29.558 1.00 91.44 115 THR A N 1
ATOM 957 C CA . THR A 1 115 ? -11.453 0.380 30.840 1.00 91.44 115 THR A CA 1
ATOM 958 C C . THR A 1 115 ? -12.009 1.236 31.981 1.00 91.44 115 THR A C 1
ATOM 960 O O . THR A 1 115 ? -12.685 2.236 31.742 1.00 91.44 115 THR A O 1
ATOM 963 N N . SER A 1 116 ? -11.660 0.921 33.233 1.00 92.12 116 SER A N 1
ATOM 964 C CA . SER A 1 116 ? -11.984 1.779 34.389 1.00 92.12 116 SER A CA 1
ATOM 965 C C . SER A 1 116 ? -11.383 3.189 34.296 1.00 92.12 116 SER A C 1
ATOM 967 O O . SER A 1 116 ? -11.853 4.103 34.962 1.00 92.12 116 SER A O 1
ATOM 969 N N . ARG A 1 117 ? -10.362 3.381 33.450 1.00 92.06 117 ARG A N 1
ATOM 970 C CA . ARG A 1 117 ? -9.700 4.668 33.182 1.00 92.06 117 ARG A CA 1
ATOM 971 C C . ARG A 1 117 ? -10.189 5.329 31.885 1.00 92.06 117 ARG A C 1
ATOM 973 O O . ARG A 1 117 ? -9.490 6.188 31.349 1.00 92.06 117 ARG A O 1
ATOM 980 N N . GLY A 1 118 ? -11.329 4.886 31.353 1.00 92.94 118 GLY A N 1
ATOM 981 C CA . GLY A 1 118 ? -11.899 5.347 30.086 1.00 92.94 118 GLY A CA 1
ATOM 982 C C . GLY A 1 118 ? -11.506 4.490 28.879 1.00 92.94 118 GLY A C 1
ATOM 983 O O . GLY A 1 118 ? -11.006 3.368 29.018 1.00 92.94 118 GLY A O 1
ATOM 984 N N . TRP A 1 119 ? -11.754 5.026 27.685 1.00 93.81 119 TRP A N 1
ATOM 985 C CA . TRP A 1 119 ? -11.455 4.370 26.413 1.00 93.81 119 TRP A CA 1
ATOM 986 C C . TRP A 1 119 ? -9.953 4.358 26.132 1.00 93.81 119 TRP A C 1
ATOM 988 O O . TRP A 1 119 ? -9.259 5.363 26.294 1.00 93.81 119 TRP A O 1
ATOM 998 N N . ARG A 1 120 ? -9.435 3.199 25.731 1.00 92.25 120 ARG A N 1
ATOM 999 C CA . ARG A 1 120 ? -8.025 3.002 25.374 1.00 92.25 120 ARG A CA 1
ATOM 1000 C C . ARG A 1 120 ? -7.953 2.211 24.084 1.00 92.25 120 ARG A C 1
ATOM 1002 O O . ARG A 1 120 ? -8.768 1.315 23.892 1.00 92.25 120 ARG A O 1
ATOM 1009 N N . ARG A 1 121 ? -6.964 2.499 23.237 1.00 91.88 121 ARG A N 1
ATOM 1010 C CA . ARG A 1 121 ? -6.666 1.661 22.071 1.00 91.88 121 ARG A CA 1
ATOM 1011 C C . ARG A 1 121 ? -6.501 0.209 22.531 1.00 91.88 121 ARG A C 1
ATOM 1013 O O . ARG A 1 121 ? -5.860 -0.041 23.557 1.00 91.88 121 ARG A O 1
ATOM 1020 N N . ALA A 1 122 ? -7.202 -0.688 21.850 1.00 87.75 122 ALA A N 1
ATOM 1021 C CA . ALA A 1 122 ? -7.362 -2.072 22.264 1.00 87.75 122 ALA A CA 1
ATOM 1022 C C . ALA A 1 122 ? -6.073 -2.878 22.120 1.00 87.75 122 ALA A C 1
ATOM 1024 O O . ALA A 1 122 ? -5.345 -2.660 21.128 1.00 87.75 122 ALA A O 1
#